Protein AF-A0A839UEJ0-F1 (afdb_monomer_lite)

pLDDT: mean 87.86, std 15.38, range [43.56, 98.38]

Sequence (71 aa):
MQRAHLKASQQLRRCPKSHEDADRLARRVMTLFDEGLRDEAAIVSAAVFQERLITEIMTNRHVGSYHVAAA

Radius of gyration: 15.02 Å; chains: 1; bounding box: 44×27×28 Å

Organism: NCBI:txid300193

Structure (mmCIF, N/CA/C/O backbone):
data_AF-A0A839UEJ0-F1
#
_entry.id   AF-A0A839UEJ0-F1
#
loop_
_atom_site.group_PDB
_atom_site.id
_atom_site.type_symbol
_atom_site.label_atom_id
_atom_site.label_alt_id
_atom_site.label_comp_id
_atom_site.label_asym_id
_atom_site.label_entity_id
_atom_site.label_seq_id
_atom_site.pdbx_PDB_ins_code
_atom_site.Cartn_x
_atom_site.Cartn_y
_atom_site.Cartn_z
_atom_site.occupancy
_atom_site.B_iso_or_equiv
_atom_site.auth_seq_id
_atom_site.auth_comp_id
_atom_site.auth_asym_id
_atom_site.auth_atom_id
_atom_site.pdbx_PDB_model_num
ATOM 1 N N . MET A 1 1 ? -11.950 3.187 -0.018 1.00 92.50 1 MET A N 1
ATOM 2 C CA . MET A 1 1 ? -10.674 2.613 -0.504 1.00 92.50 1 MET A CA 1
ATOM 3 C C . MET A 1 1 ? -10.022 3.389 -1.647 1.00 92.50 1 MET A C 1
ATOM 5 O O . MET A 1 1 ? -8.805 3.492 -1.656 1.00 92.50 1 MET A O 1
ATOM 9 N N . GLN A 1 2 ? -10.776 4.043 -2.540 1.00 94.25 2 GLN A N 1
ATOM 10 C CA . GLN A 1 2 ? -10.192 4.931 -3.562 1.00 94.25 2 GLN A CA 1
ATOM 11 C C . GLN A 1 2 ? -9.269 6.023 -2.979 1.00 94.25 2 GLN A C 1
ATOM 13 O O . GLN A 1 2 ? -8.197 6.275 -3.515 1.00 94.25 2 GLN A O 1
ATOM 18 N N . ARG A 1 3 ? -9.629 6.624 -1.832 1.00 95.94 3 ARG A N 1
ATOM 19 C CA . ARG A 1 3 ? -8.763 7.582 -1.116 1.00 95.94 3 ARG A CA 1
ATOM 20 C C . ARG A 1 3 ? -7.418 6.980 -0.691 1.00 95.94 3 ARG A C 1
ATOM 22 O O . ARG A 1 3 ? -6.390 7.615 -0.902 1.00 95.94 3 ARG A O 1
ATOM 29 N N . ALA A 1 4 ? -7.421 5.760 -0.151 1.00 96.31 4 ALA A N 1
ATOM 30 C CA . ALA A 1 4 ? -6.198 5.051 0.223 1.00 96.31 4 ALA A CA 1
ATOM 31 C C . ALA A 1 4 ? -5.304 4.785 -0.999 1.00 96.31 4 ALA A C 1
ATOM 33 O O . ALA A 1 4 ? -4.107 5.050 -0.953 1.00 96.31 4 ALA A O 1
ATOM 34 N N . HIS A 1 5 ? -5.882 4.359 -2.125 1.00 96.44 5 HIS A N 1
ATOM 35 C CA . HIS A 1 5 ? -5.140 4.169 -3.378 1.00 96.44 5 HIS A CA 1
ATOM 36 C C . HIS A 1 5 ? -4.492 5.462 -3.890 1.00 96.44 5 HIS A C 1
ATOM 38 O O . HIS A 1 5 ? -3.309 5.459 -4.237 1.00 96.44 5 HIS A O 1
ATOM 44 N N . LEU A 1 6 ? -5.220 6.583 -3.869 1.00 97.19 6 LEU A N 1
ATOM 45 C CA . LEU A 1 6 ? -4.679 7.888 -4.261 1.00 97.19 6 LEU A CA 1
ATOM 46 C C . LEU A 1 6 ? -3.516 8.316 -3.355 1.00 97.19 6 LEU A C 1
ATOM 48 O O . LEU A 1 6 ? -2.466 8.715 -3.858 1.00 97.19 6 LEU A O 1
ATOM 52 N N . LYS A 1 7 ? -3.670 8.188 -2.032 1.00 97.69 7 LYS A N 1
ATOM 53 C CA . LYS A 1 7 ? -2.623 8.528 -1.054 1.00 97.69 7 LYS A CA 1
ATOM 54 C C . LYS A 1 7 ? -1.387 7.641 -1.196 1.00 97.69 7 LYS A C 1
ATOM 56 O O . LYS A 1 7 ? -0.269 8.150 -1.198 1.00 97.69 7 LYS A O 1
ATOM 61 N N . ALA A 1 8 ? -1.572 6.334 -1.360 1.00 96.94 8 ALA A N 1
ATOM 62 C CA . ALA A 1 8 ? -0.470 5.402 -1.580 1.00 96.94 8 ALA A CA 1
ATOM 63 C C . ALA A 1 8 ? 0.282 5.721 -2.883 1.00 96.94 8 ALA A C 1
ATOM 65 O O . ALA A 1 8 ? 1.511 5.778 -2.892 1.00 96.94 8 ALA A O 1
ATOM 66 N N . SER A 1 9 ? -0.449 6.026 -3.960 1.00 95.88 9 SER A N 1
ATOM 67 C CA . SER A 1 9 ? 0.140 6.443 -5.240 1.00 95.88 9 SER A CA 1
ATOM 68 C C . SER A 1 9 ? 0.983 7.711 -5.085 1.00 95.88 9 SER A C 1
ATOM 70 O O . SER A 1 9 ? 2.122 7.758 -5.545 1.00 95.88 9 SER A O 1
ATOM 72 N N . GLN A 1 10 ? 0.472 8.708 -4.355 1.00 96.62 10 GLN A N 1
ATOM 73 C CA . GLN A 1 10 ? 1.205 9.940 -4.048 1.00 96.62 10 GLN A CA 1
ATOM 74 C C . GLN A 1 10 ? 2.483 9.674 -3.241 1.00 96.62 10 GLN A C 1
ATOM 76 O O . GLN A 1 10 ? 3.536 10.211 -3.583 1.00 96.62 10 GLN A O 1
ATOM 81 N N . GLN A 1 11 ? 2.433 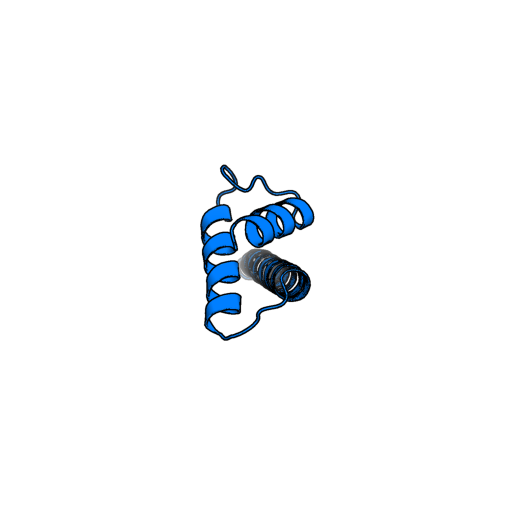8.816 -2.216 1.00 96.94 11 GLN A N 1
ATOM 82 C CA . GLN A 1 11 ? 3.616 8.458 -1.416 1.00 96.94 11 GLN A CA 1
ATOM 83 C C . GLN A 1 11 ? 4.688 7.710 -2.219 1.00 96.94 11 GLN A C 1
ATOM 85 O O . GLN A 1 11 ? 5.879 7.811 -1.916 1.00 96.94 11 GLN A O 1
ATOM 90 N N . LEU A 1 12 ? 4.279 6.976 -3.253 1.00 94.00 12 LEU A N 1
ATOM 91 C CA . LEU A 1 12 ? 5.181 6.326 -4.202 1.00 94.00 12 LEU A CA 1
ATOM 92 C C . LEU A 1 12 ? 5.632 7.264 -5.332 1.00 94.00 12 LEU A C 1
ATOM 94 O O . LEU A 1 12 ? 6.438 6.854 -6.160 1.00 94.00 12 LEU A O 1
ATOM 98 N N . ARG A 1 13 ? 5.140 8.514 -5.370 1.00 94.25 13 ARG A N 1
ATOM 99 C CA . ARG A 1 13 ? 5.335 9.477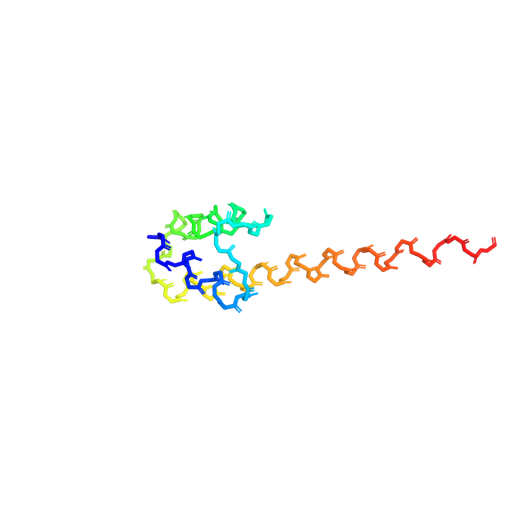 -6.471 1.00 94.25 13 ARG A CA 1
ATOM 100 C C . ARG A 1 13 ? 4.890 8.921 -7.830 1.00 94.25 13 ARG A C 1
ATOM 102 O O . ARG A 1 13 ? 5.474 9.232 -8.863 1.00 94.25 13 ARG A O 1
ATOM 109 N N . ARG A 1 14 ? 3.844 8.094 -7.825 1.00 91.25 14 ARG A N 1
ATOM 110 C CA . ARG A 1 14 ? 3.269 7.444 -9.007 1.00 91.25 14 ARG A CA 1
ATOM 111 C C . ARG A 1 14 ? 1.933 8.088 -9.358 1.00 91.25 14 ARG A C 1
ATOM 113 O O . ARG A 1 14 ? 1.163 8.477 -8.479 1.00 91.25 14 ARG A O 1
ATOM 120 N N . CYS A 1 15 ? 1.629 8.165 -10.650 1.00 87.94 15 CYS A N 1
ATOM 121 C CA . CYS A 1 15 ? 0.298 8.563 -11.089 1.00 87.94 15 CYS A CA 1
ATOM 122 C C . CYS A 1 15 ? -0.690 7.407 -10.844 1.00 87.94 15 CYS A C 1
ATOM 124 O O . CYS A 1 15 ? -0.481 6.323 -11.388 1.00 87.94 15 CYS A O 1
ATOM 126 N N . PRO A 1 16 ? -1.796 7.616 -10.110 1.00 83.19 16 PRO A N 1
ATOM 127 C CA . PRO A 1 16 ? -2.768 6.561 -9.808 1.00 83.19 16 PRO A CA 1
ATOM 128 C C . PRO A 1 16 ? -3.553 6.062 -11.032 1.00 83.19 16 PRO A C 1
ATOM 130 O O . PRO A 1 16 ? -4.355 5.149 -10.892 1.00 83.19 16 PRO A O 1
ATOM 133 N N . LYS A 1 17 ? -3.393 6.687 -12.206 1.00 84.75 17 LYS A N 1
ATOM 134 C CA . LYS A 1 17 ? -4.138 6.345 -13.430 1.00 84.75 17 LYS A CA 1
ATOM 135 C C . LYS A 1 17 ? -3.263 5.862 -14.579 1.00 84.75 17 LYS A C 1
ATOM 137 O O . LYS A 1 17 ? -3.738 5.103 -15.408 1.00 84.75 17 LYS A O 1
ATOM 142 N N . SER A 1 18 ? -2.032 6.357 -14.671 1.00 87.94 18 SER A N 1
ATOM 143 C CA . SER A 1 18 ? -1.165 6.118 -15.831 1.00 87.94 18 SER A CA 1
ATOM 144 C C . SER A 1 18 ? 0.103 5.344 -15.495 1.00 87.94 18 SER A C 1
ATOM 146 O O . SER A 1 18 ? 0.853 5.004 -16.401 1.00 87.94 18 SER A O 1
ATOM 148 N N . HIS A 1 19 ? 0.380 5.100 -14.212 1.00 89.81 19 HIS A N 1
ATOM 149 C CA . HIS A 1 19 ? 1.500 4.251 -13.836 1.00 89.81 19 HIS A CA 1
ATOM 150 C C . HIS A 1 19 ? 1.144 2.790 -14.123 1.00 89.81 19 HIS A C 1
ATOM 152 O O . HIS A 1 19 ? 0.056 2.350 -13.760 1.00 89.81 19 HIS A O 1
ATOM 158 N N . GLU A 1 20 ? 2.065 2.032 -14.715 1.00 90.69 20 GLU A N 1
ATOM 159 C CA . GLU A 1 20 ? 1.868 0.615 -15.068 1.00 90.69 20 GLU A CA 1
ATOM 160 C C . GLU A 1 20 ? 1.410 -0.243 -13.872 1.00 90.69 20 GLU A C 1
ATOM 162 O O . GLU A 1 20 ? 0.531 -1.091 -13.987 1.00 90.69 20 GLU A O 1
ATOM 167 N N . ASP A 1 21 ? 1.932 0.062 -12.683 1.00 91.94 21 ASP A N 1
ATOM 168 C CA . ASP A 1 21 ? 1.575 -0.624 -11.436 1.00 91.94 21 ASP A CA 1
ATOM 169 C C . ASP A 1 21 ? 0.322 -0.087 -10.715 1.00 91.94 21 ASP A C 1
ATOM 171 O O . ASP A 1 21 ? 0.012 -0.540 -9.609 1.00 91.94 21 ASP A O 1
ATOM 175 N N . ALA A 1 22 ? -0.400 0.886 -11.279 1.00 91.44 22 ALA A N 1
ATOM 176 C CA . ALA A 1 22 ? -1.530 1.525 -10.597 1.00 91.44 22 ALA A CA 1
ATOM 177 C C . ALA A 1 22 ? -2.640 0.526 -10.226 1.00 91.44 22 ALA A C 1
ATOM 179 O O . ALA A 1 22 ? -3.150 0.568 -9.101 1.00 91.44 22 ALA A O 1
ATOM 180 N N . ASP A 1 23 ? -2.955 -0.408 -11.125 1.00 93.69 23 ASP A N 1
ATOM 181 C CA . ASP A 1 23 ? -3.966 -1.449 -10.910 1.00 93.69 23 ASP A CA 1
ATOM 182 C C . ASP A 1 23 ? -3.511 -2.498 -9.891 1.00 93.69 23 ASP A C 1
ATOM 184 O O . ASP A 1 23 ? -4.307 -3.019 -9.104 1.00 93.69 23 ASP A O 1
ATOM 188 N N . ARG A 1 24 ? -2.210 -2.812 -9.870 1.00 94.38 24 ARG A N 1
ATOM 189 C CA . ARG A 1 24 ? -1.626 -3.700 -8.856 1.00 94.38 24 ARG A CA 1
ATOM 190 C C . ARG A 1 24 ? -1.752 -3.075 -7.470 1.00 94.38 24 ARG A C 1
ATOM 192 O O . ARG A 1 24 ? -2.244 -3.732 -6.552 1.00 94.38 24 ARG A O 1
ATOM 199 N N . LEU A 1 25 ? -1.392 -1.798 -7.340 1.00 96.38 25 LEU A N 1
ATOM 200 C CA . LEU A 1 25 ? -1.530 -1.055 -6.091 1.00 96.38 25 LEU A CA 1
ATOM 201 C C . LEU A 1 25 ? -3.001 -0.945 -5.655 1.00 96.38 25 LEU A C 1
ATOM 203 O O . LEU A 1 25 ? -3.297 -1.100 -4.471 1.00 96.38 25 LEU A O 1
ATOM 207 N N . ALA A 1 26 ? -3.932 -0.724 -6.588 1.00 96.31 26 ALA A N 1
ATOM 208 C CA . ALA A 1 26 ? -5.364 -0.676 -6.287 1.00 96.31 26 ALA A CA 1
ATOM 209 C C . ALA A 1 26 ? -5.869 -2.003 -5.706 1.00 96.31 26 ALA A C 1
ATOM 211 O O . ALA A 1 26 ? -6.521 -2.007 -4.661 1.00 96.31 26 ALA A O 1
ATOM 212 N N . ARG A 1 27 ? -5.513 -3.131 -6.337 1.00 96.69 27 ARG A N 1
ATOM 213 C CA . ARG A 1 27 ? -5.855 -4.469 -5.834 1.00 96.69 27 ARG A CA 1
ATOM 214 C C . ARG A 1 27 ? -5.292 -4.708 -4.441 1.00 96.69 27 ARG A C 1
ATOM 216 O O . ARG A 1 27 ? -6.016 -5.174 -3.577 1.00 96.69 27 ARG A O 1
ATOM 223 N N . ARG A 1 28 ? -4.042 -4.316 -4.196 1.00 96.50 28 ARG A N 1
ATOM 224 C CA . ARG A 1 28 ? -3.385 -4.464 -2.891 1.00 96.50 28 ARG A CA 1
ATOM 225 C C . ARG A 1 28 ? -4.095 -3.688 -1.780 1.00 96.50 28 ARG A C 1
ATOM 227 O O . ARG A 1 28 ? -4.324 -4.234 -0.707 1.00 96.50 28 ARG A O 1
ATOM 234 N N . VAL A 1 29 ? -4.494 -2.446 -2.055 1.00 97.94 29 VAL A N 1
ATOM 235 C CA . VAL A 1 29 ? -5.302 -1.635 -1.130 1.00 97.94 29 VAL A CA 1
ATOM 236 C C . VAL A 1 29 ? -6.634 -2.317 -0.810 1.00 97.94 29 VAL A C 1
ATOM 238 O O . VAL A 1 29 ? -7.047 -2.314 0.347 1.00 97.94 29 VAL A O 1
ATOM 241 N N . MET A 1 30 ? -7.295 -2.908 -1.810 1.00 97.69 30 MET A N 1
ATOM 242 C CA . MET A 1 30 ? -8.543 -3.644 -1.591 1.00 97.69 30 MET A CA 1
ATOM 243 C C . MET A 1 30 ? -8.319 -4.923 -0.785 1.00 97.69 30 MET A C 1
ATOM 245 O O . MET A 1 30 ? -9.026 -5.137 0.188 1.00 97.69 30 MET A O 1
ATOM 249 N N . THR A 1 31 ? -7.288 -5.709 -1.100 1.00 97.81 31 THR A N 1
ATOM 250 C CA . THR A 1 31 ? -6.954 -6.929 -0.351 1.00 97.81 31 THR A CA 1
ATOM 251 C C . THR A 1 31 ? -6.745 -6.648 1.135 1.00 97.81 31 THR A C 1
ATOM 253 O O . THR A 1 31 ? -7.334 -7.331 1.960 1.00 97.81 31 THR A O 1
ATOM 256 N N . LEU A 1 32 ? -5.990 -5.602 1.492 1.00 97.62 32 LEU A N 1
ATOM 257 C CA . LEU A 1 32 ? -5.783 -5.227 2.898 1.00 97.62 32 LEU A CA 1
ATOM 258 C C . LEU A 1 32 ? -7.102 -4.892 3.611 1.00 97.62 32 LEU A C 1
ATOM 260 O O . LEU A 1 32 ? -7.294 -5.227 4.778 1.00 97.62 32 LEU A O 1
ATOM 264 N N . PHE A 1 33 ? -8.021 -4.233 2.907 1.00 96.62 33 PHE A N 1
ATOM 265 C CA . PHE A 1 33 ? -9.349 -3.949 3.434 1.00 96.62 33 PHE A CA 1
ATOM 266 C C . PHE A 1 33 ? -10.190 -5.222 3.588 1.00 96.62 33 PHE A C 1
ATOM 268 O O . PHE A 1 33 ? -10.869 -5.390 4.603 1.00 96.62 33 PHE A O 1
ATOM 275 N N . ASP A 1 34 ? -10.144 -6.123 2.613 1.00 97.56 34 ASP A N 1
ATOM 276 C CA . ASP A 1 34 ? -10.881 -7.389 2.634 1.00 97.56 34 ASP A CA 1
ATOM 277 C C . ASP A 1 34 ? -10.370 -8.324 3.742 1.00 97.56 34 ASP A C 1
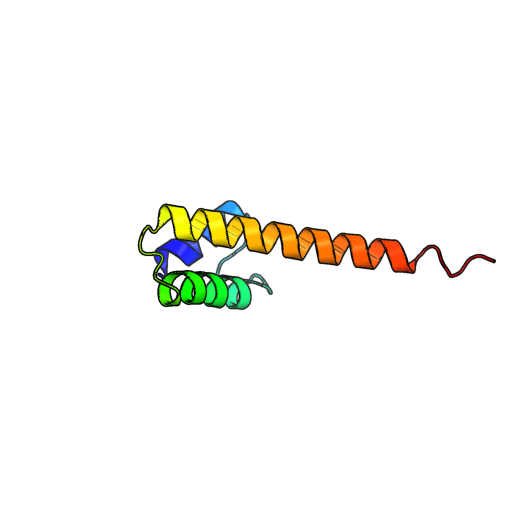ATOM 279 O O . ASP A 1 34 ? -11.163 -8.998 4.395 1.00 97.56 34 ASP A O 1
ATOM 283 N N . GLU A 1 35 ? -9.072 -8.268 4.050 1.00 96.75 35 GLU A N 1
ATOM 284 C CA . GLU A 1 35 ? -8.428 -8.944 5.188 1.00 96.75 35 GLU A CA 1
ATOM 285 C C . GLU A 1 35 ? -8.804 -8.338 6.555 1.00 96.75 35 GLU A C 1
ATOM 287 O O . GLU A 1 35 ? -8.418 -8.854 7.603 1.00 96.75 35 GLU A O 1
ATOM 292 N N . GLY A 1 36 ? -9.591 -7.259 6.568 1.00 95.94 36 GLY A N 1
ATOM 293 C CA . GLY A 1 36 ? -10.164 -6.674 7.778 1.00 95.94 36 GLY A CA 1
ATOM 294 C C . GLY A 1 36 ? -9.437 -5.439 8.303 1.00 95.94 36 GLY A C 1
ATOM 295 O O . GLY A 1 36 ? -9.869 -4.878 9.312 1.00 95.94 36 GLY A O 1
ATOM 296 N N . LEU A 1 37 ? -8.393 -4.948 7.627 1.00 95.56 37 LEU A N 1
ATOM 297 C CA . LEU A 1 37 ? -7.762 -3.685 8.004 1.00 95.56 37 LEU A CA 1
ATOM 298 C C . LEU A 1 37 ? -8.702 -2.520 7.656 1.00 95.56 37 LEU A C 1
ATOM 300 O O . LEU A 1 37 ? -9.025 -2.279 6.493 1.00 95.56 37 LEU A O 1
ATOM 304 N N . ARG A 1 38 ? -9.182 -1.795 8.672 1.00 93.88 38 ARG A N 1
ATOM 305 C CA . ARG A 1 38 ? -10.159 -0.700 8.492 1.00 93.88 38 ARG A CA 1
ATOM 306 C C . ARG A 1 38 ? -9.561 0.701 8.582 1.00 93.88 38 ARG A C 1
ATOM 308 O O . ARG A 1 38 ? -10.179 1.643 8.091 1.00 93.88 38 ARG A O 1
ATOM 315 N N . ASP A 1 39 ? -8.379 0.845 9.173 1.00 97.50 39 ASP A N 1
ATOM 316 C CA . ASP A 1 39 ? -7.688 2.131 9.267 1.00 97.50 39 ASP A CA 1
ATOM 317 C C . ASP A 1 39 ? -7.080 2.513 7.906 1.00 97.50 39 ASP A C 1
ATOM 319 O O . ASP A 1 39 ? -6.217 1.817 7.369 1.00 97.50 39 ASP A O 1
ATOM 323 N N . GLU A 1 40 ? -7.529 3.639 7.343 1.00 97.38 40 GLU A N 1
ATOM 324 C CA . GLU A 1 40 ? -7.062 4.127 6.043 1.00 97.38 40 GLU A CA 1
ATOM 325 C C . GLU A 1 40 ? -5.549 4.401 6.024 1.00 97.38 40 GLU A C 1
ATOM 327 O O . GLU A 1 40 ? -4.881 4.076 5.042 1.00 97.38 40 GLU A O 1
ATOM 332 N N . ALA A 1 41 ? -4.997 4.994 7.085 1.00 97.62 41 ALA A N 1
ATOM 333 C CA . ALA A 1 41 ? -3.575 5.310 7.169 1.00 97.62 41 ALA A CA 1
ATOM 334 C C . ALA A 1 41 ? -2.731 4.035 7.282 1.00 97.62 41 ALA A C 1
ATOM 336 O O . ALA A 1 41 ? -1.689 3.933 6.628 1.00 97.62 41 ALA A O 1
ATOM 337 N N . ALA A 1 42 ? -3.210 3.042 8.036 1.00 97.69 42 ALA A N 1
ATOM 338 C CA . ALA A 1 42 ? -2.569 1.732 8.108 1.00 97.69 42 ALA A CA 1
ATOM 339 C C . ALA A 1 42 ? -2.571 1.028 6.740 1.00 97.69 42 ALA A C 1
ATOM 341 O O . ALA A 1 42 ? -1.530 0.528 6.313 1.00 97.69 42 ALA A O 1
ATOM 342 N N . ILE A 1 43 ? -3.697 1.056 6.015 1.00 98.31 43 ILE A N 1
ATOM 343 C CA . ILE A 1 43 ? -3.806 0.489 4.659 1.00 98.31 43 ILE A CA 1
ATOM 344 C C . ILE A 1 43 ? -2.828 1.173 3.697 1.00 98.31 43 ILE A C 1
ATOM 346 O O . ILE A 1 43 ? -2.128 0.492 2.949 1.00 98.31 43 ILE A O 1
ATOM 350 N N . VAL A 1 44 ? -2.746 2.508 3.723 1.00 98.38 44 VAL A N 1
ATOM 351 C CA . VAL A 1 44 ? -1.797 3.267 2.889 1.00 98.38 44 VAL A CA 1
ATOM 352 C C . VAL A 1 44 ? -0.360 2.853 3.196 1.00 98.38 44 VAL A C 1
ATOM 354 O O . VAL A 1 44 ? 0.382 2.515 2.275 1.00 98.38 44 VAL A O 1
ATOM 357 N N . SER A 1 45 ? 0.020 2.846 4.475 1.00 98.31 45 SER A N 1
ATOM 358 C CA . SER A 1 45 ? 1.377 2.501 4.910 1.00 98.31 45 SER A CA 1
ATOM 359 C C . SER A 1 45 ? 1.765 1.082 4.483 1.00 98.31 45 SER A C 1
ATOM 361 O O . SER A 1 45 ? 2.806 0.881 3.853 1.00 98.31 45 SER A O 1
ATOM 363 N N . ALA A 1 46 ? 0.890 0.105 4.735 1.00 98.00 46 ALA A N 1
ATOM 364 C CA . ALA A 1 46 ? 1.118 -1.289 4.373 1.00 98.00 46 AL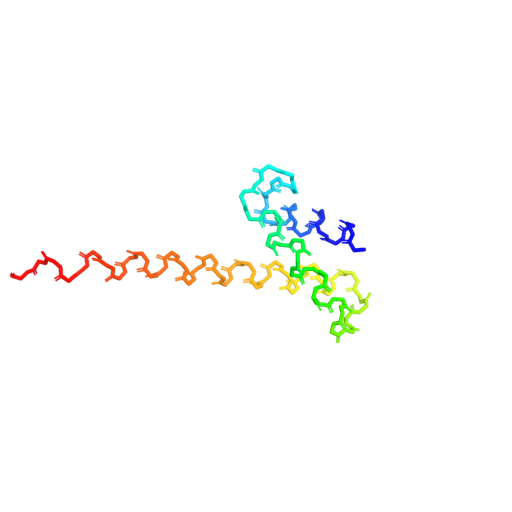A A CA 1
ATOM 365 C C . ALA A 1 46 ? 1.223 -1.486 2.853 1.00 98.00 46 ALA A C 1
ATOM 367 O O . ALA A 1 46 ? 2.148 -2.151 2.383 1.00 98.00 46 ALA A O 1
ATOM 368 N N . ALA A 1 47 ? 0.332 -0.872 2.068 1.00 97.75 47 ALA A N 1
ATOM 369 C CA . ALA A 1 47 ? 0.366 -0.976 0.611 1.00 97.75 47 ALA A CA 1
ATOM 370 C C . ALA A 1 47 ? 1.653 -0.375 0.019 1.00 97.75 47 ALA A C 1
ATOM 372 O O . ALA A 1 47 ? 2.282 -0.989 -0.844 1.00 97.75 47 ALA A O 1
ATOM 373 N N . VAL A 1 48 ? 2.080 0.795 0.508 1.00 97.75 48 VAL A N 1
ATOM 374 C CA . VAL A 1 48 ? 3.325 1.456 0.078 1.00 97.75 48 VAL A CA 1
ATOM 375 C C . VAL A 1 48 ? 4.545 0.615 0.438 1.00 97.75 48 VAL A C 1
ATOM 377 O O . VAL A 1 48 ? 5.439 0.445 -0.393 1.00 97.75 48 VAL A O 1
ATOM 380 N N . PHE A 1 49 ? 4.582 0.067 1.652 1.00 97.56 49 PHE A N 1
ATOM 381 C CA . PHE A 1 49 ? 5.661 -0.807 2.098 1.00 97.56 49 PHE A CA 1
ATOM 382 C C . PHE A 1 49 ? 5.776 -2.060 1.219 1.00 97.56 49 PHE A C 1
ATOM 384 O O . PHE A 1 49 ? 6.852 -2.353 0.697 1.00 97.56 49 PHE A O 1
ATOM 391 N N . GLN A 1 50 ? 4.660 -2.751 0.975 1.00 96.12 50 GLN A N 1
ATOM 392 C CA . GLN A 1 50 ? 4.629 -3.943 0.126 1.00 96.12 50 GLN A CA 1
ATOM 393 C C . GLN A 1 50 ? 5.072 -3.647 -1.317 1.00 96.12 50 GLN A C 1
ATOM 395 O O . GLN A 1 50 ? 5.800 -4.442 -1.907 1.00 96.12 50 GLN A O 1
ATOM 400 N N . GLU A 1 51 ? 4.677 -2.508 -1.891 1.00 94.50 51 GLU A N 1
ATOM 401 C CA . GLU A 1 51 ? 5.096 -2.098 -3.240 1.00 94.50 51 GLU A CA 1
ATOM 402 C C . GLU A 1 51 ? 6.594 -1.791 -3.345 1.00 94.50 51 GLU A C 1
ATOM 404 O O . GLU A 1 51 ? 7.235 -2.141 -4.341 1.00 94.50 51 GLU A O 1
ATOM 409 N N . ARG A 1 52 ? 7.176 -1.166 -2.316 1.00 94.38 52 ARG A N 1
ATOM 410 C CA . ARG A 1 52 ? 8.623 -0.912 -2.267 1.00 94.38 52 ARG A CA 1
ATOM 411 C C . ARG A 1 52 ? 9.410 -2.214 -2.209 1.00 94.38 52 ARG A C 1
ATOM 413 O O . ARG A 1 52 ? 10.333 -2.371 -3.000 1.00 94.38 52 ARG A O 1
ATOM 420 N N . LEU A 1 53 ? 8.988 -3.162 -1.369 1.00 93.81 53 LEU A N 1
ATOM 421 C CA . LEU A 1 53 ? 9.612 -4.486 -1.297 1.00 93.81 53 LEU A CA 1
ATOM 422 C C . LEU A 1 53 ? 9.543 -5.230 -2.634 1.00 93.81 53 LEU A C 1
ATOM 424 O O . LEU A 1 53 ? 10.534 -5.810 -3.062 1.00 93.81 53 LEU A O 1
ATOM 428 N N . ILE A 1 54 ? 8.397 -5.198 -3.322 1.00 89.94 54 ILE A N 1
ATOM 429 C CA . ILE A 1 54 ? 8.274 -5.807 -4.655 1.00 89.94 54 ILE A CA 1
ATOM 430 C C . ILE A 1 54 ? 9.258 -5.157 -5.625 1.00 89.94 54 ILE A C 1
ATOM 432 O O . ILE A 1 54 ? 9.972 -5.867 -6.327 1.00 89.94 54 ILE A O 1
ATOM 436 N N . THR A 1 55 ? 9.311 -3.825 -5.646 1.00 88.31 55 THR A N 1
ATOM 437 C CA . THR A 1 55 ? 10.214 -3.080 -6.532 1.00 88.31 55 THR A CA 1
ATOM 438 C C . THR A 1 55 ? 11.669 -3.470 -6.261 1.00 88.31 55 THR A C 1
ATOM 440 O O . THR A 1 55 ? 12.377 -3.825 -7.195 1.00 88.31 55 THR A O 1
ATOM 443 N N . GLU A 1 56 ? 12.083 -3.503 -4.993 1.00 89.31 56 GLU A N 1
ATOM 444 C CA . GLU A 1 56 ? 13.437 -3.875 -4.570 1.00 89.31 56 GLU A CA 1
ATOM 445 C C . GLU A 1 56 ? 13.796 -5.324 -4.934 1.00 89.31 56 GLU A C 1
ATOM 447 O O . GLU A 1 56 ? 14.867 -5.597 -5.479 1.00 89.31 56 GLU A O 1
ATOM 452 N N . ILE A 1 57 ? 12.883 -6.270 -4.699 1.00 89.62 57 ILE A N 1
ATOM 453 C CA . ILE A 1 57 ? 13.073 -7.674 -5.083 1.00 89.62 57 ILE A CA 1
ATOM 454 C C . ILE A 1 57 ? 13.231 -7.792 -6.601 1.00 89.62 57 ILE A C 1
ATOM 456 O O . ILE A 1 57 ? 14.088 -8.542 -7.073 1.00 89.62 57 ILE A O 1
ATOM 460 N N . MET A 1 58 ? 12.417 -7.070 -7.375 1.00 85.62 58 MET A N 1
ATOM 461 C CA . MET A 1 58 ? 12.496 -7.098 -8.833 1.00 85.62 58 MET A CA 1
ATOM 462 C C . MET A 1 58 ? 13.799 -6.474 -9.330 1.00 85.62 58 MET A C 1
ATOM 464 O O . MET A 1 58 ? 14.464 -7.089 -10.162 1.00 85.62 58 MET A O 1
ATOM 468 N N . THR A 1 59 ? 14.227 -5.328 -8.795 1.00 86.31 59 THR A N 1
ATOM 469 C CA . THR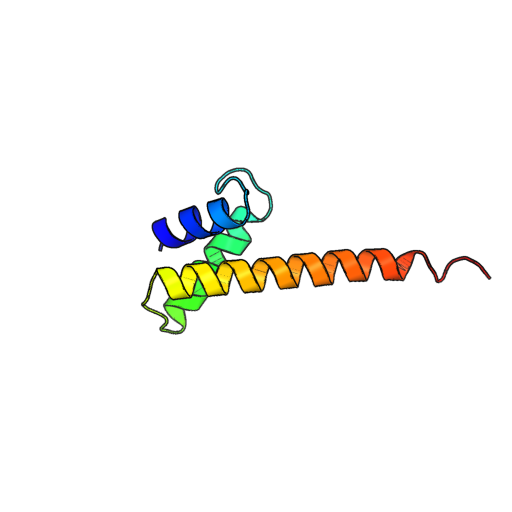 A 1 59 ? 15.507 -4.711 -9.176 1.00 86.31 59 THR A CA 1
ATOM 470 C C . THR A 1 59 ? 16.694 -5.603 -8.821 1.00 86.31 59 THR A C 1
ATOM 472 O O . THR A 1 59 ? 17.573 -5.804 -9.656 1.00 86.31 59 THR A O 1
ATOM 475 N N . ASN A 1 60 ? 16.690 -6.231 -7.641 1.00 79.00 60 ASN A N 1
ATOM 476 C CA . ASN A 1 60 ? 17.777 -7.115 -7.211 1.00 79.00 60 ASN A CA 1
ATOM 477 C C . ASN A 1 60 ? 17.857 -8.397 -8.057 1.00 79.00 60 ASN A C 1
ATOM 479 O O . ASN A 1 60 ? 18.954 -8.865 -8.363 1.00 79.00 60 ASN A O 1
ATOM 483 N N . ARG A 1 61 ? 16.719 -8.940 -8.517 1.00 68.69 61 ARG A N 1
ATOM 484 C CA . ARG A 1 61 ? 16.712 -10.068 -9.471 1.00 68.69 61 ARG A CA 1
ATOM 485 C C . ARG A 1 61 ? 17.322 -9.712 -10.826 1.00 68.69 61 ARG A C 1
ATOM 487 O O . ARG A 1 61 ? 17.963 -10.567 -11.433 1.00 68.69 61 ARG A O 1
ATOM 494 N N . HIS A 1 62 ? 17.146 -8.478 -11.297 1.00 57.88 62 HIS A N 1
ATOM 495 C CA . HIS A 1 62 ? 17.722 -8.049 -12.574 1.00 57.88 62 HIS A CA 1
ATOM 496 C C . HIS A 1 62 ? 19.249 -7.912 -12.493 1.00 57.88 62 HIS A C 1
ATOM 498 O O . HIS A 1 62 ? 19.936 -8.242 -13.455 1.00 57.88 62 HIS A O 1
ATOM 504 N N . VAL A 1 63 ? 19.798 -7.519 -11.339 1.00 55.72 63 VAL A N 1
ATOM 505 C CA . VAL A 1 63 ? 21.257 -7.434 -11.132 1.00 55.72 63 VAL A CA 1
ATOM 506 C C . VAL A 1 63 ? 21.912 -8.824 -11.090 1.00 55.72 63 VAL A C 1
ATOM 508 O O . VAL A 1 63 ? 23.002 -9.007 -11.628 1.00 55.72 63 VAL A O 1
ATOM 511 N N . GLY A 1 64 ? 21.230 -9.838 -10.547 1.00 53.19 64 GLY A N 1
ATOM 512 C CA . GLY A 1 64 ? 21.748 -11.213 -10.477 1.00 53.19 64 GLY A CA 1
ATOM 513 C C . GLY A 1 64 ? 21.936 -11.921 -11.828 1.00 53.19 64 GLY A C 1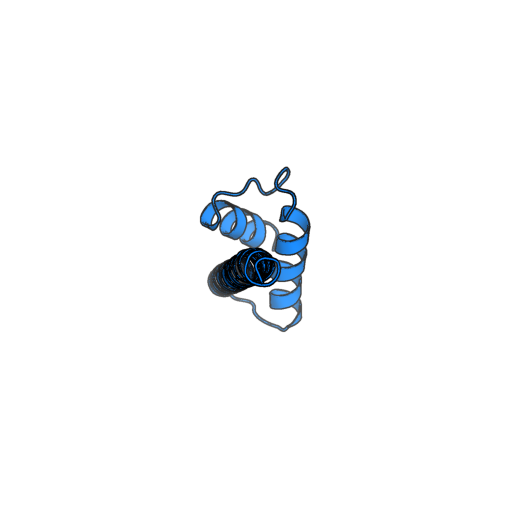
ATOM 514 O O . GLY A 1 64 ? 22.638 -12.926 -11.888 1.00 53.19 64 GLY A O 1
ATOM 515 N N . SER A 1 65 ? 21.355 -11.404 -12.917 1.00 52.69 65 SER A N 1
ATOM 516 C CA . SER A 1 65 ? 21.440 -12.034 -14.247 1.00 52.69 65 SER A CA 1
ATOM 517 C C . SER A 1 65 ? 22.672 -11.615 -15.063 1.00 52.69 65 SER A C 1
ATOM 519 O O . SER A 1 65 ? 23.000 -12.283 -16.039 1.00 52.69 65 SER A O 1
ATOM 521 N N . TYR A 1 66 ? 23.395 -10.560 -14.666 1.00 53.97 66 TYR A N 1
ATOM 522 C CA . TYR A 1 66 ? 24.566 -10.063 -15.410 1.00 53.97 66 TYR A CA 1
ATOM 523 C C . TYR A 1 66 ? 25.915 -10.623 -14.929 1.00 53.97 66 TYR A C 1
ATOM 525 O O . TYR A 1 66 ? 26.932 -10.382 -15.572 1.00 53.97 66 TYR A O 1
ATOM 533 N N . HIS A 1 67 ? 25.951 -11.392 -13.835 1.00 50.59 67 HIS A N 1
ATOM 534 C CA . HIS A 1 67 ? 27.204 -11.923 -13.276 1.00 50.59 67 HIS A CA 1
ATOM 535 C C . HIS A 1 67 ? 27.524 -13.379 -13.644 1.00 50.59 67 HIS A C 1
ATOM 537 O O . HIS A 1 67 ? 28.586 -13.866 -13.273 1.00 50.59 67 HIS A O 1
ATOM 543 N N . VAL A 1 68 ? 26.661 -14.071 -14.395 1.00 55.16 68 VAL A N 1
ATOM 544 C CA . VAL A 1 68 ? 26.857 -15.499 -14.735 1.00 55.16 68 VAL A CA 1
ATOM 545 C C . VAL A 1 68 ? 27.312 -15.731 -16.184 1.00 55.16 68 VAL A C 1
ATOM 547 O O . VAL A 1 68 ? 27.494 -16.871 -16.591 1.00 55.16 68 VAL A O 1
ATOM 550 N N . ALA A 1 69 ? 27.515 -14.667 -16.969 1.00 49.91 69 ALA A N 1
ATOM 551 C CA . ALA A 1 69 ? 27.865 -14.751 -18.394 1.00 49.91 69 ALA A CA 1
ATOM 552 C C . ALA A 1 69 ? 29.326 -14.365 -18.714 1.00 49.91 69 ALA A C 1
ATOM 554 O O . ALA A 1 69 ? 29.639 -14.063 -19.862 1.00 49.91 69 ALA A O 1
ATOM 555 N N . ALA A 1 70 ? 30.215 -14.353 -17.718 1.00 48.41 70 ALA A N 1
ATOM 556 C CA . ALA A 1 70 ? 31.641 -14.088 -17.909 1.00 48.41 70 ALA A CA 1
ATOM 557 C C . ALA A 1 70 ? 32.482 -15.169 -17.211 1.00 48.41 70 ALA A C 1
ATOM 559 O O . ALA A 1 70 ? 32.938 -14.976 -16.084 1.00 48.41 70 ALA A O 1
ATOM 560 N N . ALA A 1 71 ? 32.643 -16.313 -17.876 1.00 43.56 71 ALA A N 1
ATOM 561 C CA . ALA A 1 71 ? 33.647 -17.330 -17.574 1.00 43.56 71 ALA A CA 1
ATOM 562 C C . ALA A 1 71 ? 34.124 -17.960 -18.885 1.00 43.56 71 ALA A C 1
ATOM 564 O O . ALA A 1 71 ? 33.247 -18.279 -19.721 1.00 43.56 71 ALA A O 1
#

Foldseek 3Di:
DVVLLCLLCVVVVHDCPPGPCNVVLVVQLVVCVVVPDDDSVVSSVVSNVVVVVVVVVVVVVVVVVPPPPDD

Secondary structure (DSSP, 8-state):
-HHHHHHHHHHTT--TTTSTTHHHHHHHHHHHHHTT---HHHHHHHHHHHHHHHHHHHHHHHHTTSSSS--